Protein AF-A0A2E5IJI3-F1 (afdb_monomer_lite)

Foldseek 3Di:
DVVVLVVVVVVLVVVLVVLVVVLCVPVPDPPDDDPPPPPPPVVPPNVVSVVVNVVSVVVSVVSVVVSVVVVD

Radius of gyration: 17.69 Å; chains: 1; bounding box: 36×23×52 Å

Sequence (72 aa):
MDTAINIIMIFVSLLLVAVILMQVKGQGTALFGAAESSFRTRRGIELALFRFTIALVGVFILVSIISASSWF

pLDDT: mean 71.29, std 10.36, range [47.19, 92.19]

Secondary structure (DSSP, 8-state):
-HHHHHHHHHHHHHHHHHHHHHHTTTSS--SSS---------HHHHHHHHHHHHHHHHHHHHHHHHHHHTT-

Structure (mmCIF, N/CA/C/O backbone):
data_AF-A0A2E5IJI3-F1
#
_entry.id   AF-A0A2E5IJI3-F1
#
loop_
_atom_site.group_PDB
_atom_site.id
_atom_site.type_symbol
_atom_site.label_atom_id
_atom_site.label_alt_id
_atom_site.label_comp_id
_atom_site.label_asym_id
_atom_site.label_entity_id
_atom_site.label_seq_id
_atom_site.pdbx_PDB_ins_code
_atom_site.Cartn_x
_atom_site.Cartn_y
_atom_site.Cartn_z
_atom_site.occupancy
_atom_site.B_iso_or_equiv
_atom_site.auth_seq_id
_atom_site.auth_comp_id
_atom_site.auth_asym_id
_atom_site.auth_atom_id
_atom_site.pdbx_PDB_model_num
ATOM 1 N N . MET A 1 1 ? 11.714 0.250 -22.945 1.00 54.88 1 MET A N 1
ATOM 2 C CA . MET A 1 1 ? 10.993 -0.774 -22.157 1.00 54.88 1 MET A CA 1
ATOM 3 C C . MET A 1 1 ? 11.156 -0.488 -20.664 1.00 54.88 1 MET A C 1
ATOM 5 O O . MET A 1 1 ? 10.175 -0.540 -19.938 1.00 54.88 1 MET A O 1
ATOM 9 N N . ASP A 1 2 ? 12.324 -0.008 -20.237 1.00 61.94 2 ASP A N 1
ATOM 10 C CA . ASP A 1 2 ? 12.652 0.296 -18.830 1.00 61.94 2 ASP A CA 1
ATOM 11 C C . ASP A 1 2 ? 11.928 1.527 -18.262 1.00 61.94 2 ASP A C 1
ATOM 13 O O . ASP A 1 2 ? 11.525 1.555 -17.101 1.00 61.94 2 ASP A O 1
ATOM 17 N N . THR A 1 3 ? 11.685 2.549 -19.089 1.00 74.25 3 THR A N 1
ATOM 18 C CA . THR A 1 3 ? 11.011 3.784 -18.651 1.00 74.25 3 THR A CA 1
ATOM 19 C C . THR A 1 3 ? 9.563 3.537 -18.229 1.00 74.25 3 THR A C 1
ATOM 21 O O . THR A 1 3 ? 9.099 4.126 -17.258 1.00 74.25 3 THR A O 1
ATOM 24 N N . ALA A 1 4 ? 8.858 2.635 -18.920 1.00 75.81 4 ALA A N 1
ATOM 25 C CA . ALA A 1 4 ? 7.480 2.283 -18.584 1.00 75.81 4 ALA A CA 1
ATOM 26 C C . ALA A 1 4 ? 7.401 1.540 -17.239 1.00 75.81 4 ALA A C 1
ATOM 28 O O . ALA A 1 4 ? 6.538 1.850 -16.420 1.00 75.81 4 ALA A O 1
ATOM 29 N N . ILE A 1 5 ? 8.340 0.623 -16.982 1.00 72.38 5 ILE A N 1
ATOM 30 C CA . ILE A 1 5 ? 8.433 -0.137 -15.725 1.00 72.38 5 ILE A CA 1
ATOM 31 C C . ILE A 1 5 ? 8.737 0.800 -14.547 1.00 72.38 5 ILE A C 1
ATOM 33 O O . ILE A 1 5 ? 8.063 0.736 -13.520 1.00 72.38 5 ILE A O 1
ATOM 37 N N . ASN A 1 6 ? 9.668 1.743 -14.719 1.00 76.50 6 ASN A N 1
ATOM 38 C CA . ASN A 1 6 ? 10.002 2.725 -13.684 1.00 76.50 6 ASN A CA 1
ATOM 39 C C . ASN A 1 6 ? 8.824 3.650 -13.338 1.00 76.50 6 ASN A C 1
ATOM 41 O O . ASN A 1 6 ? 8.573 3.920 -12.163 1.00 76.50 6 ASN A O 1
ATOM 45 N N . ILE A 1 7 ? 8.067 4.107 -14.342 1.00 84.62 7 ILE A N 1
ATOM 46 C CA . ILE A 1 7 ? 6.872 4.938 -14.123 1.00 84.62 7 ILE A CA 1
ATOM 47 C C . ILE A 1 7 ? 5.813 4.161 -13.328 1.00 84.62 7 ILE A C 1
ATOM 49 O O . ILE A 1 7 ? 5.236 4.700 -12.382 1.00 84.62 7 ILE A O 1
ATOM 53 N N . ILE A 1 8 ? 5.593 2.888 -13.668 1.00 78.62 8 ILE A N 1
ATOM 54 C CA . ILE A 1 8 ? 4.655 2.018 -12.949 1.00 78.62 8 ILE A CA 1
ATOM 55 C C . ILE A 1 8 ? 5.120 1.804 -11.502 1.00 78.62 8 ILE A C 1
ATOM 57 O O . ILE A 1 8 ? 4.313 1.949 -10.586 1.00 78.62 8 ILE A O 1
ATOM 61 N N . MET A 1 9 ? 6.409 1.545 -11.264 1.00 72.12 9 MET A N 1
ATOM 62 C CA . MET A 1 9 ? 6.960 1.389 -9.910 1.00 72.12 9 MET A CA 1
ATOM 63 C C . MET A 1 9 ? 6.736 2.628 -9.035 1.00 72.12 9 MET A C 1
ATOM 65 O O . MET A 1 9 ? 6.290 2.503 -7.891 1.00 72.12 9 MET A O 1
ATOM 69 N N . ILE A 1 10 ? 7.009 3.824 -9.563 1.00 84.06 10 ILE A N 1
ATOM 70 C CA . ILE A 1 10 ? 6.815 5.083 -8.828 1.00 84.06 10 ILE A CA 1
ATOM 71 C C . ILE A 1 10 ? 5.338 5.262 -8.465 1.00 84.06 10 ILE A C 1
ATOM 73 O O . ILE A 1 10 ? 5.013 5.604 -7.326 1.00 84.06 10 ILE A O 1
ATOM 77 N N . PHE A 1 11 ? 4.438 4.982 -9.409 1.00 84.50 11 PHE A N 1
ATOM 78 C CA . PHE A 1 11 ? 3.001 5.113 -9.193 1.00 84.50 11 PHE A CA 1
ATOM 79 C C . PHE A 1 11 ? 2.486 4.139 -8.125 1.00 84.50 11 PHE A C 1
ATOM 81 O O . PHE A 1 11 ? 1.753 4.536 -7.219 1.00 84.50 11 PHE A O 1
ATOM 88 N N . VAL A 1 12 ? 2.915 2.875 -8.184 1.00 77.38 12 VAL A N 1
ATOM 89 C CA . VAL A 1 12 ? 2.528 1.846 -7.210 1.00 77.38 12 VAL A CA 1
ATOM 90 C C . VAL A 1 12 ? 3.080 2.173 -5.814 1.00 77.38 12 VAL A C 1
ATOM 92 O O . VAL A 1 12 ? 2.359 2.018 -4.828 1.00 77.38 12 VAL A O 1
ATOM 95 N N . SER A 1 13 ? 4.311 2.683 -5.717 1.00 77.50 13 SER A N 1
ATOM 96 C CA . SER A 1 13 ? 4.921 3.107 -4.447 1.00 77.50 13 SER A CA 1
ATOM 97 C C . SER A 1 13 ? 4.137 4.243 -3.776 1.00 77.50 13 SER A C 1
ATOM 99 O O . SER A 1 13 ? 3.792 4.152 -2.596 1.00 77.50 13 SER A O 1
ATOM 101 N N . LEU A 1 14 ? 3.761 5.279 -4.537 1.00 88.56 14 LEU A N 1
ATOM 102 C CA . LEU A 1 14 ? 2.941 6.389 -4.033 1.00 88.56 14 LEU A CA 1
ATOM 103 C C . LEU A 1 14 ? 1.564 5.924 -3.545 1.00 88.56 14 LEU A C 1
ATOM 105 O O . LEU A 1 14 ? 1.094 6.368 -2.494 1.00 88.56 14 LEU A O 1
ATOM 109 N N . LEU A 1 15 ? 0.934 5.007 -4.282 1.00 80.62 15 LEU A N 1
ATOM 110 C CA . LEU A 1 15 ? -0.364 4.438 -3.924 1.00 80.62 15 LEU A CA 1
ATOM 111 C C . LEU A 1 15 ? -0.272 3.670 -2.597 1.00 80.62 15 LEU A C 1
ATOM 113 O O . LEU A 1 15 ? -1.123 3.835 -1.724 1.00 80.62 15 LEU A O 1
ATOM 117 N N . LEU A 1 16 ? 0.804 2.909 -2.399 1.00 73.50 16 LEU A N 1
ATOM 118 C CA . LEU A 1 16 ? 1.068 2.199 -1.151 1.00 73.50 16 LEU A CA 1
ATOM 119 C C . LEU A 1 16 ? 1.250 3.136 0.042 1.00 73.50 16 LEU A C 1
ATOM 121 O O . LEU A 1 16 ? 0.641 2.919 1.089 1.00 73.50 16 LEU A O 1
ATOM 125 N N . VAL A 1 17 ? 2.058 4.188 -0.114 1.00 82.25 17 VAL A N 1
ATOM 126 C CA . VAL A 1 17 ? 2.286 5.184 0.943 1.00 82.25 17 VAL A CA 1
ATOM 127 C C . VAL A 1 17 ? 0.968 5.855 1.333 1.00 82.25 17 VAL A C 1
ATOM 129 O O . VAL A 1 17 ? 0.653 5.941 2.520 1.00 82.25 17 VAL A O 1
ATOM 132 N N . ALA A 1 18 ? 0.153 6.264 0.357 1.00 79.38 18 ALA A N 1
ATOM 133 C CA . ALA A 1 18 ? -1.155 6.866 0.613 1.00 79.38 18 ALA A CA 1
ATOM 134 C C . ALA A 1 18 ? -2.104 5.911 1.363 1.00 79.38 18 ALA A C 1
ATOM 136 O O . ALA A 1 18 ? -2.784 6.317 2.309 1.00 79.38 18 ALA A O 1
ATOM 137 N N . VAL A 1 19 ? -2.118 4.633 0.978 1.00 76.44 19 VAL A N 1
ATOM 138 C CA . VAL A 1 19 ? -2.927 3.586 1.615 1.00 76.44 19 VAL A CA 1
ATOM 139 C C . VAL A 1 19 ? -2.469 3.315 3.053 1.00 76.44 19 VAL A C 1
ATOM 141 O O . VAL A 1 19 ? -3.315 3.226 3.943 1.00 76.44 19 VAL A O 1
ATOM 144 N N . ILE A 1 20 ? -1.160 3.259 3.313 1.00 74.56 20 ILE A N 1
ATOM 145 C CA . ILE A 1 20 ? -0.604 3.087 4.665 1.00 74.56 20 ILE A CA 1
ATOM 146 C C . ILE A 1 20 ? -0.993 4.267 5.559 1.00 74.56 20 ILE A C 1
ATOM 148 O O . ILE A 1 20 ? -1.492 4.058 6.662 1.00 74.56 20 ILE A O 1
ATOM 152 N N . LEU A 1 21 ? -0.843 5.508 5.084 1.00 74.94 21 LEU A N 1
ATOM 153 C CA . LEU A 1 21 ? -1.222 6.698 5.856 1.00 74.94 21 LEU A CA 1
ATOM 154 C C . LEU A 1 21 ? -2.721 6.721 6.189 1.00 74.94 21 LEU A C 1
ATOM 156 O O . LEU A 1 21 ? -3.107 7.137 7.282 1.00 74.94 21 LEU A O 1
ATOM 160 N N . MET A 1 22 ? -3.573 6.224 5.288 1.00 68.81 22 MET A N 1
ATOM 161 C CA . MET A 1 22 ? -5.011 6.097 5.536 1.00 68.81 22 MET A CA 1
ATOM 162 C C . MET A 1 22 ? -5.339 5.060 6.627 1.00 68.81 22 MET A C 1
ATOM 164 O O . MET A 1 22 ? -6.326 5.232 7.344 1.00 68.81 22 MET A O 1
ATOM 168 N N . GLN A 1 23 ? -4.508 4.027 6.803 1.00 65.56 23 GLN A N 1
ATOM 169 C CA . GLN A 1 23 ? -4.675 2.999 7.841 1.00 65.56 23 GLN A CA 1
ATOM 170 C C . GLN A 1 23 ? -4.221 3.447 9.238 1.00 65.56 23 GLN A C 1
ATOM 172 O O . GLN A 1 23 ? -4.631 2.842 10.225 1.00 65.56 23 GLN A O 1
ATOM 177 N N . VAL A 1 24 ? -3.443 4.533 9.365 1.00 63.12 24 VAL A N 1
ATOM 178 C CA . VAL A 1 24 ? -2.997 5.076 1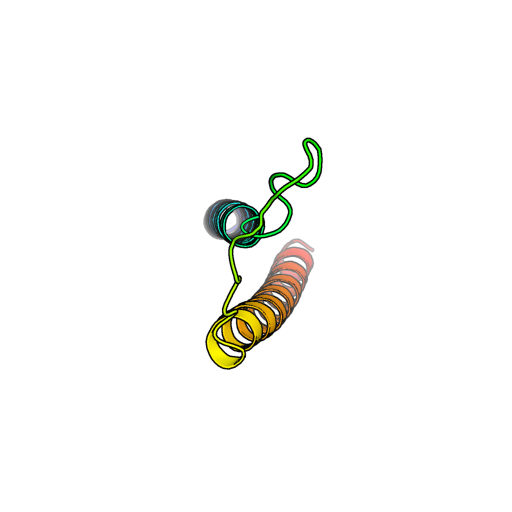0.673 1.00 63.12 24 VAL A CA 1
ATOM 179 C C . VAL A 1 24 ? -4.154 5.719 11.472 1.00 63.12 24 VAL A C 1
ATOM 181 O O . VAL A 1 24 ? -3.980 6.209 12.590 1.00 63.12 24 VAL A O 1
ATOM 184 N N . LYS A 1 25 ? -5.388 5.676 10.961 1.00 62.38 25 LYS A N 1
ATOM 185 C CA . LYS A 1 25 ? -6.593 6.125 11.669 1.00 62.38 25 LYS A CA 1
ATOM 186 C C . LYS A 1 25 ? -7.012 5.108 12.737 1.00 62.38 25 LYS A C 1
ATOM 188 O O . LYS A 1 25 ? -7.874 4.269 12.511 1.00 62.38 25 LYS A O 1
ATOM 193 N N . GLY A 1 26 ? -6.379 5.205 13.903 1.00 58.00 26 GLY A N 1
ATOM 194 C CA . GLY A 1 26 ? -6.696 4.399 15.090 1.00 58.00 26 GLY A CA 1
ATOM 195 C C . GLY A 1 26 ? -5.605 4.391 16.164 1.00 58.00 26 GLY A C 1
ATOM 196 O O . GLY A 1 26 ? -5.879 4.028 17.299 1.00 58.00 26 GLY A O 1
ATOM 197 N N . GLN A 1 27 ? -4.385 4.833 15.835 1.00 55.44 27 GLN A N 1
ATOM 198 C CA . GLN A 1 27 ? -3.279 4.970 16.801 1.00 55.44 27 GLN A CA 1
ATOM 199 C C . GLN A 1 27 ? -3.111 6.404 17.333 1.00 55.44 27 GLN A C 1
ATOM 201 O O . GLN A 1 27 ? -2.202 6.692 18.108 1.00 55.44 27 GLN A O 1
ATOM 206 N N . GLY A 1 28 ? -3.973 7.325 16.898 1.00 59.06 28 GLY A N 1
ATOM 207 C CA . GLY A 1 28 ? -3.949 8.713 17.332 1.00 59.06 28 GLY A CA 1
ATOM 208 C C . GLY A 1 28 ? -4.629 8.876 18.686 1.00 59.06 28 GLY A C 1
ATOM 209 O O . GLY A 1 28 ? -5.804 8.550 18.829 1.00 59.06 28 GLY A O 1
ATOM 210 N N . THR A 1 29 ? -3.900 9.468 19.633 1.00 60.47 29 THR A N 1
ATOM 211 C CA . THR A 1 29 ? -4.379 10.070 20.894 1.00 60.47 29 THR A CA 1
ATOM 212 C C . THR A 1 29 ? -4.788 9.133 22.039 1.00 60.47 29 THR A C 1
ATOM 214 O O . THR A 1 29 ? -5.915 9.167 22.512 1.00 60.47 29 THR A O 1
ATOM 217 N N . ALA A 1 30 ? -3.813 8.402 22.592 1.00 57.62 30 ALA A N 1
ATOM 218 C CA . ALA A 1 30 ? -3.860 7.896 23.976 1.00 57.62 30 ALA A CA 1
ATOM 219 C C . ALA A 1 30 ? -2.868 8.623 24.916 1.00 57.62 30 ALA A C 1
ATOM 221 O O . ALA A 1 30 ? -2.508 8.104 25.966 1.00 57.62 30 ALA A O 1
ATOM 222 N N . LEU A 1 31 ? -2.389 9.816 24.533 1.00 66.75 31 LEU A N 1
ATOM 223 C CA . LEU A 1 31 ? -1.393 10.571 25.312 1.00 66.75 31 LEU A CA 1
ATOM 224 C C . LEU A 1 31 ? -2.007 11.502 26.371 1.00 66.75 31 LEU A C 1
ATOM 226 O O . LEU A 1 31 ? -1.304 11.927 27.281 1.00 66.75 31 LEU A O 1
ATOM 230 N N . PHE A 1 32 ? -3.311 11.777 26.301 1.00 68.88 32 PHE A N 1
ATOM 231 C CA . PHE A 1 32 ? -4.031 12.563 27.302 1.00 68.88 32 PHE A CA 1
ATOM 232 C C . PHE A 1 32 ? -5.322 11.822 27.642 1.00 68.88 32 PHE A C 1
ATOM 234 O O . PHE A 1 32 ? -6.165 11.615 26.773 1.00 68.88 32 PHE A O 1
ATOM 241 N N . GLY A 1 33 ? -5.412 11.326 28.876 1.00 66.75 33 GLY A N 1
ATOM 242 C CA . GLY A 1 33 ? -6.513 10.490 29.345 1.00 66.75 33 GLY A CA 1
ATOM 243 C C . GLY A 1 33 ? -7.902 11.113 29.159 1.00 66.75 33 GLY A C 1
ATOM 244 O O . GLY A 1 33 ? -8.049 12.328 29.073 1.00 66.75 33 GLY A O 1
ATOM 245 N N . ALA A 1 34 ? -8.900 10.223 29.174 1.00 61.56 34 ALA A N 1
ATOM 246 C CA . ALA A 1 34 ? -10.337 10.454 29.000 1.00 61.56 34 ALA A CA 1
ATOM 247 C C . ALA A 1 34 ? -10.818 10.610 27.547 1.00 61.56 34 ALA A C 1
ATOM 249 O O . ALA A 1 34 ? -11.369 11.632 27.150 1.00 61.56 34 ALA A O 1
ATOM 250 N N . ALA A 1 35 ? -10.740 9.520 26.783 1.00 56.38 35 ALA A N 1
ATOM 251 C CA . ALA A 1 35 ? -11.762 9.258 25.780 1.00 56.38 35 ALA A CA 1
ATOM 252 C C . ALA A 1 35 ? -12.827 8.336 26.397 1.00 56.38 35 ALA A C 1
ATOM 254 O O . ALA A 1 35 ? -12.879 7.146 26.097 1.00 56.38 35 ALA A O 1
ATOM 255 N N . GLU A 1 36 ? -13.717 8.888 27.230 1.00 58.12 36 GLU A N 1
ATOM 256 C CA . GLU A 1 36 ? -15.104 8.409 27.202 1.00 58.12 36 GLU A CA 1
ATOM 257 C C . GLU A 1 36 ? -15.713 8.861 25.870 1.00 58.12 36 GLU A C 1
ATOM 259 O O . GLU A 1 36 ? -16.525 9.773 25.771 1.00 58.12 36 GLU A O 1
ATOM 264 N N . SER A 1 37 ? -15.286 8.229 24.789 1.00 54.00 37 SER A N 1
ATOM 265 C CA . SER A 1 37 ? -16.185 8.016 23.684 1.00 54.00 37 SER A CA 1
ATOM 266 C C . SER A 1 37 ? -16.319 6.513 23.624 1.00 54.00 37 SER A C 1
ATOM 268 O O . SER A 1 37 ? -15.348 5.768 23.500 1.00 54.00 37 SER A O 1
ATOM 270 N N . SER A 1 38 ? -17.544 6.041 23.816 1.00 55.00 38 SER A N 1
ATOM 271 C CA . SER A 1 38 ? -17.923 4.711 23.383 1.00 55.00 38 SER A CA 1
ATOM 272 C C . SER A 1 38 ? -17.592 4.638 21.890 1.00 55.00 38 SER A C 1
ATOM 274 O O . SER A 1 38 ? -18.437 4.941 21.044 1.00 55.00 38 SER A O 1
ATOM 276 N N . PHE A 1 39 ? -16.359 4.244 21.560 1.00 54.44 39 PHE A N 1
ATOM 277 C CA . PHE A 1 39 ? -15.978 3.757 20.252 1.00 54.44 39 PHE A CA 1
ATOM 278 C C . PHE A 1 39 ? -16.779 2.482 20.072 1.00 54.44 39 PHE A C 1
ATOM 280 O O . PHE A 1 39 ? -16.352 1.366 20.362 1.00 54.44 39 PHE A O 1
ATOM 287 N N . ARG A 1 40 ? -18.013 2.652 19.607 1.00 57.03 40 ARG A N 1
ATOM 288 C CA . ARG A 1 40 ? -18.781 1.588 18.997 1.00 57.03 40 ARG A CA 1
ATOM 289 C C . ARG A 1 40 ? -18.106 1.335 17.656 1.00 57.03 40 ARG A C 1
ATOM 291 O O . ARG A 1 40 ? -18.646 1.688 16.610 1.00 57.03 40 ARG A O 1
ATOM 298 N N . THR A 1 41 ? -16.898 0.768 17.712 1.00 59.50 41 THR A N 1
ATOM 299 C CA . THR A 1 41 ? -16.210 0.1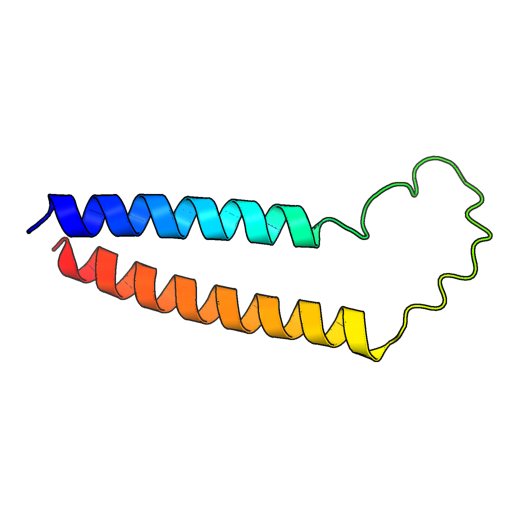47 16.592 1.00 59.50 41 THR A CA 1
ATOM 300 C C . THR A 1 41 ? -17.263 -0.697 15.915 1.00 59.50 41 THR A C 1
ATOM 302 O O . THR A 1 41 ? -17.801 -1.655 16.488 1.00 59.50 41 THR A O 1
ATOM 305 N N . ARG A 1 42 ? -17.658 -0.283 14.713 1.00 61.50 42 ARG A N 1
ATOM 306 C CA . ARG A 1 42 ? -18.511 -1.107 13.872 1.00 61.50 42 ARG A CA 1
ATOM 307 C C . ARG A 1 42 ? -17.623 -2.285 13.494 1.00 61.50 42 ARG A C 1
ATOM 309 O O . ARG A 1 42 ? -16.911 -2.208 12.499 1.00 61.50 42 ARG A O 1
ATOM 316 N N . ARG A 1 43 ? -17.639 -3.334 14.331 1.00 64.19 43 ARG A N 1
ATOM 317 C CA . ARG A 1 43 ? -16.754 -4.517 14.315 1.00 64.19 43 ARG A CA 1
ATOM 318 C C . ARG A 1 43 ? -16.479 -5.075 12.912 1.00 64.19 43 ARG A C 1
ATOM 320 O O . ARG A 1 43 ? -15.430 -5.663 12.696 1.00 64.19 43 ARG A O 1
ATOM 327 N N . GLY A 1 44 ? -17.403 -4.893 11.966 1.00 67.62 44 GLY A N 1
ATOM 328 C CA . GLY A 1 44 ? -17.250 -5.337 10.580 1.00 67.62 44 GLY A CA 1
ATOM 329 C C . GLY A 1 44 ? -16.402 -4.437 9.671 1.00 67.62 44 GLY A C 1
ATOM 330 O O . GLY A 1 44 ? -15.688 -4.962 8.824 1.00 67.62 44 GLY A O 1
ATOM 331 N N . ILE A 1 45 ? -16.450 -3.110 9.819 1.00 70.44 45 ILE A N 1
ATOM 332 C CA . ILE A 1 45 ? -15.816 -2.184 8.857 1.00 70.44 45 ILE A CA 1
ATOM 333 C C . ILE A 1 45 ? -14.304 -2.131 9.076 1.00 70.44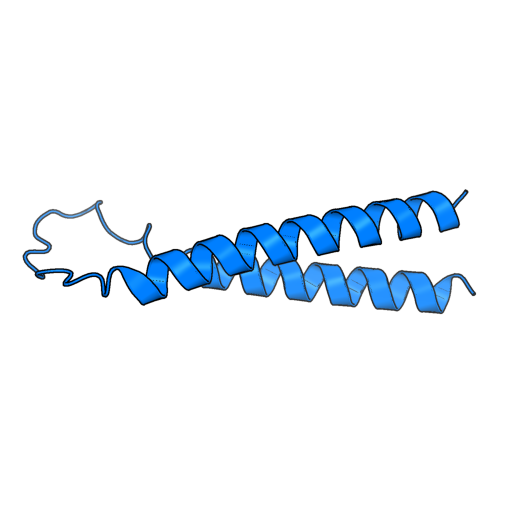 45 ILE A C 1
ATOM 335 O O . ILE A 1 45 ? -13.536 -2.227 8.123 1.00 70.44 45 ILE A O 1
ATOM 339 N N . GLU A 1 46 ? -13.876 -2.051 10.334 1.00 69.19 46 GLU A N 1
ATOM 340 C CA . GLU A 1 46 ? -12.452 -2.044 10.686 1.00 69.19 46 GLU A CA 1
ATOM 341 C C . GLU A 1 46 ? -11.772 -3.365 10.294 1.00 69.19 46 GLU A C 1
ATOM 343 O O . GLU A 1 46 ? -10.689 -3.366 9.711 1.00 69.19 46 GLU A O 1
ATOM 348 N N . LEU A 1 47 ? -12.451 -4.498 10.505 1.00 77.25 47 LEU A N 1
ATOM 349 C CA . LEU A 1 47 ? -11.939 -5.810 10.112 1.00 77.25 47 LEU A CA 1
ATOM 350 C C . LEU A 1 47 ? -11.862 -5.975 8.585 1.00 77.25 47 LEU A C 1
ATOM 352 O O . LEU A 1 47 ? -10.920 -6.588 8.080 1.00 77.25 47 LEU A O 1
ATOM 356 N N . ALA A 1 48 ? -12.831 -5.434 7.842 1.00 82.38 48 ALA A N 1
ATOM 357 C CA . ALA A 1 48 ? -12.820 -5.458 6.382 1.00 82.38 48 ALA A CA 1
ATOM 358 C C . ALA A 1 48 ? -11.665 -4.621 5.810 1.00 82.38 48 ALA A C 1
ATOM 360 O O . ALA A 1 48 ? -10.947 -5.103 4.936 1.00 82.38 48 ALA A O 1
ATOM 361 N N . LEU A 1 49 ? -11.434 -3.418 6.345 1.00 77.00 49 LEU A N 1
ATOM 362 C CA . LEU A 1 49 ? -10.316 -2.553 5.949 1.00 77.00 49 LEU A CA 1
ATOM 363 C C . LEU A 1 49 ? -8.953 -3.191 6.250 1.00 77.00 49 LEU A C 1
ATOM 365 O O . LEU A 1 49 ? -8.045 -3.140 5.418 1.00 77.00 49 LEU A O 1
ATOM 369 N N . PHE A 1 50 ? -8.818 -3.851 7.402 1.00 77.25 50 PHE A N 1
ATOM 370 C CA . PHE A 1 50 ? -7.593 -4.560 7.769 1.00 77.25 50 PHE A CA 1
ATOM 371 C C . PHE A 1 50 ? -7.312 -5.755 6.845 1.00 77.25 50 PHE A C 1
ATOM 373 O O . PHE A 1 50 ? -6.203 -5.923 6.345 1.00 77.25 50 PHE A O 1
ATOM 380 N N . ARG A 1 51 ? -8.332 -6.561 6.536 1.00 85.12 51 ARG A N 1
ATOM 381 C CA . ARG A 1 51 ? -8.200 -7.686 5.594 1.00 85.12 51 ARG A CA 1
ATOM 382 C C . ARG A 1 51 ? -7.888 -7.217 4.174 1.00 85.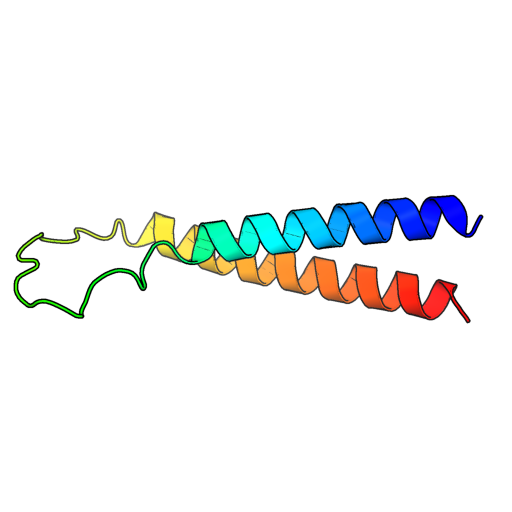12 51 ARG A C 1
ATOM 384 O O . ARG A 1 51 ? -7.058 -7.820 3.501 1.00 85.12 51 ARG A O 1
ATOM 391 N N . PHE A 1 52 ? -8.521 -6.130 3.739 1.00 80.81 52 PHE A N 1
ATOM 392 C CA . PHE A 1 52 ? -8.271 -5.519 2.436 1.00 80.81 52 PHE A CA 1
ATOM 393 C C . PHE A 1 52 ? -6.827 -5.024 2.307 1.00 80.81 52 PHE A C 1
ATOM 395 O O . PHE A 1 52 ? -6.176 -5.261 1.294 1.00 80.81 52 PHE A O 1
ATOM 402 N N . THR A 1 53 ? -6.298 -4.418 3.369 1.00 78.12 53 THR A N 1
ATOM 403 C CA . THR A 1 53 ? -4.893 -4.010 3.457 1.00 78.12 53 THR A CA 1
ATOM 404 C C . THR A 1 53 ? -3.948 -5.190 3.263 1.00 78.12 53 THR A C 1
ATOM 406 O O . THR A 1 53 ? -3.031 -5.110 2.453 1.00 78.12 53 THR A O 1
ATOM 409 N N . ILE A 1 54 ? -4.172 -6.294 3.982 1.00 83.56 54 ILE A N 1
ATOM 410 C CA . ILE A 1 54 ? -3.322 -7.488 3.884 1.00 83.56 54 ILE A CA 1
ATOM 411 C C . ILE A 1 54 ? -3.325 -8.035 2.451 1.00 83.56 54 ILE A C 1
ATOM 413 O O . ILE A 1 54 ? -2.267 -8.368 1.918 1.00 83.56 54 ILE A O 1
ATOM 417 N N . ALA A 1 55 ? -4.493 -8.076 1.803 1.00 88.19 55 ALA A N 1
ATOM 418 C CA . ALA A 1 55 ? -4.603 -8.488 0.407 1.00 88.19 55 ALA A CA 1
ATOM 419 C C . ALA A 1 55 ? -3.823 -7.552 -0.535 1.00 88.19 55 ALA A C 1
ATOM 421 O O . ALA A 1 55 ? -3.060 -8.027 -1.376 1.00 88.19 55 ALA A O 1
ATOM 422 N N . LEU A 1 56 ? -3.956 -6.232 -0.361 1.00 79.38 56 LEU A N 1
ATOM 423 C CA . LEU A 1 56 ? -3.211 -5.230 -1.132 1.00 79.38 56 LEU A CA 1
ATOM 424 C C . LEU A 1 56 ? -1.695 -5.365 -0.962 1.00 79.38 56 LEU A C 1
ATOM 426 O O . LEU A 1 56 ? -0.962 -5.298 -1.947 1.00 79.38 56 LEU A O 1
ATOM 430 N N . VAL A 1 57 ? -1.227 -5.591 0.267 1.00 81.94 57 VAL A N 1
ATOM 431 C CA . VAL A 1 57 ? 0.195 -5.807 0.563 1.00 81.94 57 VAL A CA 1
ATOM 432 C C . VAL A 1 57 ? 0.711 -7.065 -0.138 1.00 81.94 57 VAL A C 1
ATOM 434 O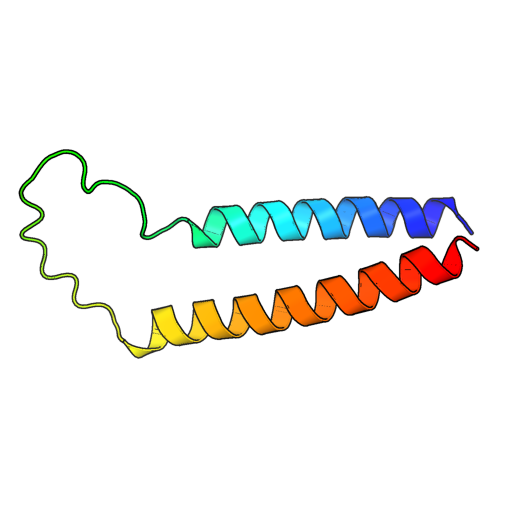 O . VAL A 1 57 ? 1.775 -7.023 -0.751 1.00 81.94 57 VAL A O 1
ATOM 437 N N . GLY A 1 58 ? -0.049 -8.165 -0.121 1.00 92.19 58 GLY A N 1
ATOM 438 C CA . GLY A 1 58 ? 0.315 -9.391 -0.838 1.00 92.19 58 GLY A CA 1
ATOM 439 C C . GLY A 1 58 ? 0.453 -9.176 -2.348 1.00 92.19 58 GLY A C 1
ATOM 440 O O . GLY A 1 58 ? 1.456 -9.571 -2.941 1.00 92.19 58 GLY A O 1
ATOM 441 N N . VAL A 1 59 ? -0.512 -8.485 -2.964 1.00 82.94 59 VAL A N 1
ATOM 442 C CA . VAL A 1 59 ? -0.466 -8.133 -4.395 1.00 82.94 59 VAL A CA 1
ATOM 443 C C . VAL A 1 59 ? 0.737 -7.246 -4.706 1.00 82.94 59 VAL A C 1
ATOM 445 O O . VAL A 1 59 ? 1.436 -7.487 -5.688 1.00 82.94 59 VAL A O 1
ATOM 448 N N . PHE A 1 60 ? 1.022 -6.257 -3.859 1.00 79.25 60 PHE A N 1
ATOM 449 C CA . PHE A 1 60 ? 2.180 -5.391 -4.043 1.00 79.2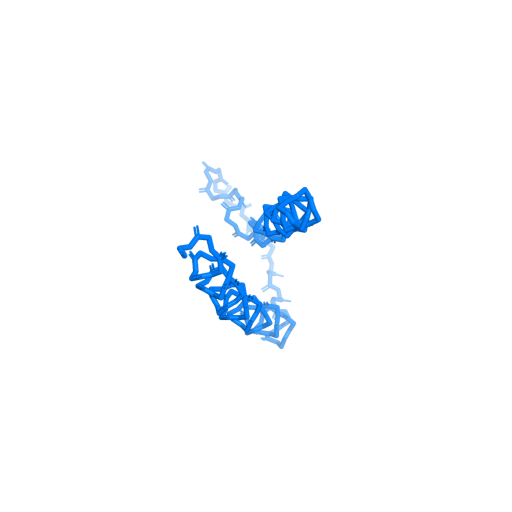5 60 PHE A CA 1
ATOM 450 C C . PHE A 1 60 ? 3.498 -6.169 -4.040 1.00 79.25 60 PHE A C 1
ATOM 452 O O . PHE A 1 60 ? 4.326 -5.963 -4.924 1.00 79.25 60 PHE A O 1
ATOM 459 N N . ILE A 1 61 ? 3.693 -7.072 -3.077 1.00 81.75 61 ILE A N 1
ATOM 460 C CA . ILE A 1 61 ? 4.921 -7.871 -2.983 1.00 81.75 61 ILE A CA 1
ATOM 461 C C . ILE A 1 61 ? 5.099 -8.727 -4.242 1.00 81.75 61 ILE A C 1
ATOM 463 O O . ILE A 1 61 ? 6.195 -8.765 -4.797 1.00 81.75 61 ILE A O 1
ATOM 467 N N . LEU A 1 62 ? 4.028 -9.355 -4.738 1.00 84.06 62 LEU A N 1
ATOM 468 C CA . LEU A 1 62 ? 4.070 -10.144 -5.973 1.00 84.06 62 LEU A CA 1
ATOM 469 C C . LEU A 1 62 ? 4.484 -9.296 -7.183 1.00 84.06 62 LEU A C 1
ATOM 471 O O . LEU A 1 62 ? 5.383 -9.682 -7.926 1.00 84.06 62 LEU A O 1
ATOM 475 N N . VAL A 1 63 ? 3.876 -8.120 -7.353 1.00 74.81 63 VAL A N 1
ATOM 476 C CA . VAL A 1 63 ? 4.217 -7.187 -8.440 1.00 74.81 63 VAL A CA 1
ATOM 477 C C . VAL A 1 63 ? 5.654 -6.676 -8.301 1.00 74.81 63 VAL A C 1
ATOM 479 O O . VAL A 1 63 ? 6.367 -6.577 -9.296 1.00 74.81 63 VAL A O 1
ATOM 482 N N . SER A 1 64 ? 6.104 -6.405 -7.074 1.00 71.31 64 SER A N 1
ATOM 483 C CA . SER A 1 64 ? 7.469 -5.963 -6.781 1.00 71.31 64 SER A CA 1
ATOM 484 C C . SER A 1 64 ? 8.505 -7.020 -7.167 1.00 71.31 64 SER A C 1
ATOM 486 O O . SER A 1 64 ? 9.480 -6.698 -7.840 1.00 71.31 64 SER A O 1
ATOM 488 N N . ILE A 1 65 ? 8.263 -8.294 -6.837 1.00 76.75 65 ILE A N 1
ATOM 489 C CA . ILE A 1 65 ? 9.144 -9.408 -7.218 1.00 76.75 65 ILE A CA 1
ATOM 490 C C . ILE A 1 65 ? 9.204 -9.563 -8.740 1.00 76.75 65 ILE A C 1
ATOM 492 O O . ILE A 1 65 ? 10.296 -9.685 -9.282 1.00 76.75 65 ILE A O 1
ATOM 496 N N . ILE A 1 66 ? 8.061 -9.510 -9.434 1.00 73.94 66 ILE A N 1
ATOM 497 C CA . ILE A 1 66 ? 8.002 -9.602 -10.905 1.00 73.94 66 ILE A CA 1
ATOM 498 C C . ILE A 1 66 ? 8.764 -8.442 -11.555 1.00 73.94 66 ILE A C 1
ATOM 500 O O . ILE A 1 66 ? 9.506 -8.631 -12.516 1.00 73.94 66 ILE A O 1
ATOM 504 N N . SER A 1 67 ? 8.608 -7.233 -11.018 1.00 74.69 67 SER A N 1
ATOM 505 C CA . SER A 1 67 ? 9.318 -6.063 -11.520 1.00 74.69 67 SER A CA 1
ATOM 506 C C . SER A 1 67 ? 10.823 -6.155 -11.251 1.00 74.69 67 SER A C 1
ATOM 508 O O . SER A 1 67 ? 11.615 -5.815 -12.126 1.00 74.69 67 SER A O 1
ATOM 510 N N . ALA A 1 68 ? 11.231 -6.641 -10.077 1.00 70.69 68 ALA A N 1
ATOM 511 C CA . ALA A 1 68 ? 12.636 -6.850 -9.737 1.00 70.69 68 ALA A CA 1
ATOM 512 C C . ALA A 1 68 ? 13.270 -7.971 -10.572 1.00 70.69 68 ALA A C 1
ATOM 514 O O . ALA A 1 68 ? 14.422 -7.852 -10.971 1.00 70.69 68 ALA A O 1
ATOM 515 N N . SER A 1 69 ? 12.530 -9.038 -10.887 1.00 69.50 69 SER A N 1
ATOM 516 C CA . SER A 1 69 ? 13.012 -10.102 -11.771 1.00 69.50 69 SER A CA 1
ATOM 517 C C . SER A 1 69 ? 13.068 -9.665 -13.230 1.00 69.50 69 SER A C 1
ATOM 519 O O . SER A 1 69 ? 13.905 -10.160 -13.963 1.00 69.50 69 SER A O 1
ATOM 521 N N . SER A 1 70 ? 12.201 -8.739 -13.654 1.00 58.31 70 SER A N 1
ATOM 522 C CA . SER A 1 70 ? 12.264 -8.141 -14.997 1.00 58.31 70 SER A CA 1
ATOM 523 C C . SER A 1 70 ? 13.431 -7.167 -15.186 1.00 58.31 70 SER A C 1
ATOM 525 O O . SER A 1 70 ? 13.672 -6.718 -16.302 1.00 58.31 70 SER A O 1
ATOM 527 N N . TRP A 1 71 ? 14.114 -6.805 -14.096 1.00 57.66 71 TRP A N 1
ATOM 528 C CA . TRP A 1 71 ? 15.274 -5.916 -14.098 1.00 57.66 71 TRP A CA 1
ATOM 529 C C . TRP A 1 71 ? 16.609 -6.665 -14.281 1.00 57.66 71 TRP A C 1
ATOM 531 O O . TRP A 1 71 ? 17.608 -6.029 -14.612 1.00 57.66 71 TRP A O 1
ATOM 541 N N . PHE A 1 72 ? 16.619 -7.990 -14.082 1.00 47.19 72 PHE A N 1
ATOM 542 C CA . PHE A 1 72 ? 17.741 -8.884 -14.397 1.00 47.19 72 PHE A CA 1
ATOM 543 C C . PHE A 1 72 ? 17.576 -9.490 -15.793 1.00 47.19 72 PHE A C 1
ATOM 545 O O . PHE A 1 72 ? 18.611 -9.633 -16.482 1.00 47.19 72 PHE A O 1
#